Protein AF-A0A1D6K096-F1 (afdb_monomer)

Mean predicted aligned error: 4.84 Å

Secondary structure (DSSP, 8-state):
--SSS-SS--SSHHHHHHHHHHHH----TTTSTTGGGSTT--TTS--PPPPPHHHHSTT--HHHHHHHHT-----

Solvent-accessible surface area (backbone atoms only — not comparable to full-atom values): 4871 Å² total; per-residue (Å²): 121,91,76,84,59,73,92,60,81,49,92,45,75,68,49,30,51,49,45,47,21,54,43,68,20,44,81,42,66,86,83,35,71,64,50,80,73,38,93,84,48,56,92,84,56,79,84,37,64,56,53,65,60,63,78,76,41,70,86,53,52,70,73,56,49,50,62,67,66,64,71,67,83,77,129

Radius of gyration: 13.65 Å; Cα contacts (8 Å, |Δi|>4): 60; chains: 1; bounding box: 31×29×33 Å

Sequence (75 aa):
MVNQKPLFPGDSEIDELFKIFRMLGTPNEQSWPGVSCLPDFKTAFPRWQSQDLATIVPNLEPAGLDLLSVSQMDC

pLDDT: mean 88.51, std 13.17, range [37.56, 97.25]

Organism: Zea mays (NCBI:txid4577)

Nearest PDB structures (foldseek):
  6yl1-assembly1_A  TM=9.798E-01  e=3.239E-09  Homo sapiens
  3f5x-assembly1_A-3  TM=9.829E-01  e=4.005E-09  Homo sapiens
  3unk-assembly1_A  TM=9.791E-01  e=4.005E-09  Homo sapiens
  1wcc-assembly1_A  TM=9.817E-01  e=5.315E-09  Homo sapiens
  2wip-assembly1_A  TM=9.799E-01  e=6.573E-09  Homo sapiens

Structure (mmCIF, N/CA/C/O backbone):
data_AF-A0A1D6K096-F1
#
_entry.id   AF-A0A1D6K096-F1
#
loop_
_atom_site.group_PDB
_atom_site.id
_atom_site.type_symbol
_atom_site.label_atom_id
_atom_site.label_alt_id
_atom_site.label_comp_id
_atom_site.label_asym_id
_atom_site.label_entity_id
_atom_site.label_seq_id
_atom_site.pdbx_PDB_ins_code
_atom_site.Cartn_x
_a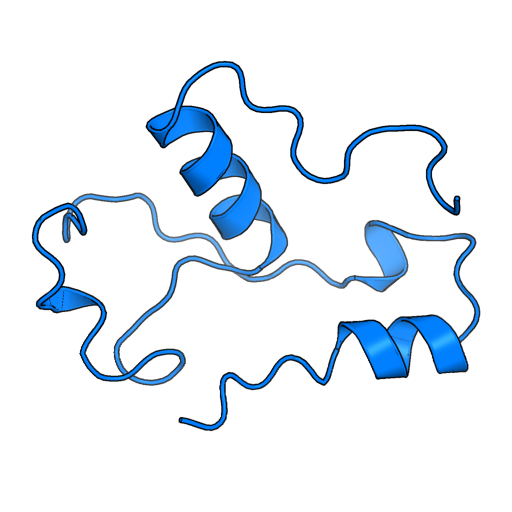tom_site.Cartn_y
_atom_site.Cartn_z
_atom_site.occupancy
_atom_site.B_iso_or_equiv
_atom_site.auth_seq_id
_atom_site.auth_comp_id
_atom_site.auth_asym_id
_atom_site.auth_atom_id
_atom_site.pdbx_PDB_model_num
ATOM 1 N N . MET A 1 1 ? -20.442 2.305 6.108 1.00 71.06 1 MET A N 1
ATOM 2 C CA . MET A 1 1 ? -19.008 2.121 5.771 1.00 71.06 1 MET A CA 1
ATOM 3 C C . MET A 1 1 ? -18.163 2.768 6.863 1.00 71.06 1 MET A C 1
ATOM 5 O O . MET A 1 1 ? -18.576 3.808 7.361 1.00 71.06 1 MET A O 1
ATOM 9 N N . VAL A 1 2 ? -17.028 2.165 7.239 1.00 87.44 2 VAL A N 1
ATOM 10 C CA . VAL A 1 2 ? -16.243 2.529 8.442 1.00 87.44 2 VAL A CA 1
ATOM 11 C C . VAL A 1 2 ? -15.597 3.912 8.323 1.00 87.44 2 VAL A C 1
ATOM 13 O O . VAL A 1 2 ? -15.896 4.807 9.103 1.00 87.44 2 VAL A O 1
ATOM 16 N N . ASN A 1 3 ? -14.762 4.112 7.300 1.00 88.31 3 ASN A N 1
ATOM 17 C CA . ASN A 1 3 ? -13.965 5.334 7.151 1.00 88.31 3 ASN A CA 1
ATOM 18 C C . ASN A 1 3 ? -14.685 6.472 6.416 1.00 88.31 3 ASN A C 1
ATOM 20 O O . ASN A 1 3 ? -14.134 7.565 6.324 1.00 88.31 3 ASN A O 1
ATOM 24 N N . GLN A 1 4 ? -15.880 6.222 5.863 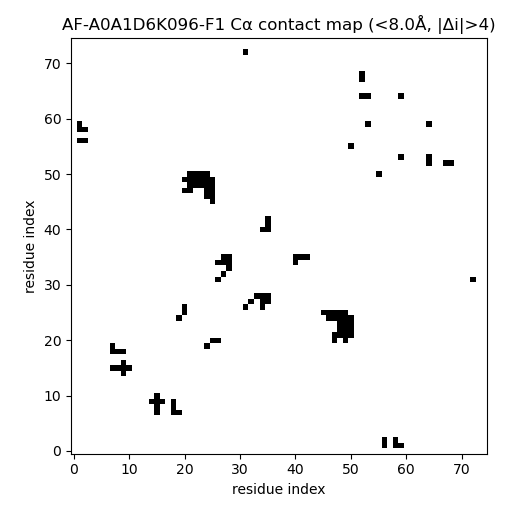1.00 91.94 4 GLN A N 1
ATOM 25 C CA . GLN A 1 4 ? -16.649 7.183 5.045 1.00 91.94 4 GLN A CA 1
ATOM 26 C C . GLN A 1 4 ? -15.876 7.752 3.831 1.00 91.94 4 GLN A C 1
ATOM 28 O O . GLN A 1 4 ? -16.327 8.693 3.188 1.00 91.94 4 GLN A O 1
ATOM 33 N N . LYS A 1 5 ? -14.718 7.172 3.499 1.00 90.94 5 LYS A N 1
ATOM 34 C CA . LYS A 1 5 ? -13.848 7.533 2.377 1.00 90.94 5 LYS A CA 1
ATOM 35 C C . LYS A 1 5 ? -13.252 6.264 1.757 1.00 90.94 5 LYS A C 1
ATOM 37 O O . LYS A 1 5 ? -13.155 5.256 2.467 1.00 90.94 5 LYS A O 1
ATOM 42 N N . PRO A 1 6 ? -12.844 6.298 0.476 1.00 92.00 6 PRO A N 1
ATOM 43 C CA . PRO A 1 6 ? -12.137 5.186 -0.148 1.00 92.00 6 PRO A CA 1
ATOM 44 C C . PRO A 1 6 ? -10.861 4.842 0.626 1.00 92.00 6 PRO A C 1
ATOM 46 O O . PRO A 1 6 ? -10.165 5.735 1.115 1.00 92.00 6 PRO A O 1
ATOM 49 N N . LEU A 1 7 ? -10.563 3.548 0.735 1.00 91.06 7 LEU A N 1
ATOM 50 C CA . LEU A 1 7 ? -9.355 3.061 1.403 1.00 91.06 7 LEU A CA 1
ATOM 51 C C . LEU A 1 7 ? -8.102 3.336 0.556 1.00 91.06 7 LEU A C 1
ATOM 53 O O . LEU A 1 7 ? -7.057 3.710 1.084 1.00 91.06 7 LEU A O 1
ATOM 57 N N . PHE A 1 8 ? -8.266 3.242 -0.762 1.00 94.56 8 PHE A N 1
ATOM 58 C CA . PHE A 1 8 ? -7.249 3.484 -1.774 1.00 94.56 8 PHE A CA 1
ATOM 59 C C . PHE A 1 8 ? -7.835 4.466 -2.802 1.00 94.56 8 PHE A C 1
ATOM 61 O O . PHE A 1 8 ? -8.626 4.084 -3.654 1.00 94.56 8 PHE A O 1
ATOM 68 N N . PRO A 1 9 ? -7.618 5.780 -2.630 1.00 94.56 9 PRO A N 1
ATOM 69 C CA . PRO A 1 9 ? -8.169 6.781 -3.540 1.00 94.56 9 PRO A CA 1
ATOM 70 C C . PRO A 1 9 ? -7.173 7.113 -4.661 1.00 94.56 9 PRO A C 1
ATOM 72 O O . PRO A 1 9 ? -6.654 8.229 -4.678 1.00 94.56 9 PRO A O 1
ATOM 75 N N . GLY A 1 10 ? -6.817 6.158 -5.520 1.00 95.81 10 GLY A N 1
ATOM 76 C CA . GLY A 1 10 ? -5.853 6.329 -6.610 1.00 95.81 10 GLY A CA 1
ATOM 77 C C . GLY A 1 10 ? -6.353 7.179 -7.776 1.00 95.81 10 GLY A C 1
ATOM 78 O O . GLY A 1 10 ? -7.546 7.211 -8.071 1.00 95.81 10 GLY A O 1
ATOM 79 N N . ASP A 1 11 ? -5.433 7.878 -8.439 1.00 95.94 11 ASP A N 1
ATOM 80 C CA . ASP A 1 11 ? -5.706 8.684 -9.642 1.00 95.94 11 ASP A CA 1
ATOM 81 C C . ASP A 1 11 ? -5.228 8.026 -10.953 1.00 95.94 11 ASP A C 1
ATOM 83 O O . ASP A 1 11 ? -5.540 8.495 -12.050 1.00 95.94 11 ASP A O 1
ATOM 87 N N . SER A 1 12 ? -4.493 6.919 -10.837 1.00 97.25 12 SER A N 1
ATOM 88 C CA . SER A 1 12 ? -3.960 6.094 -11.920 1.00 97.25 12 SER A CA 1
ATOM 89 C C . SER A 1 12 ? -3.697 4.673 -11.415 1.00 97.25 12 SER A C 1
ATOM 91 O O . SER A 1 12 ? -3.638 4.442 -10.208 1.00 97.25 12 SER A O 1
ATOM 93 N N . GLU A 1 13 ? -3.490 3.717 -12.322 1.00 95.69 13 GL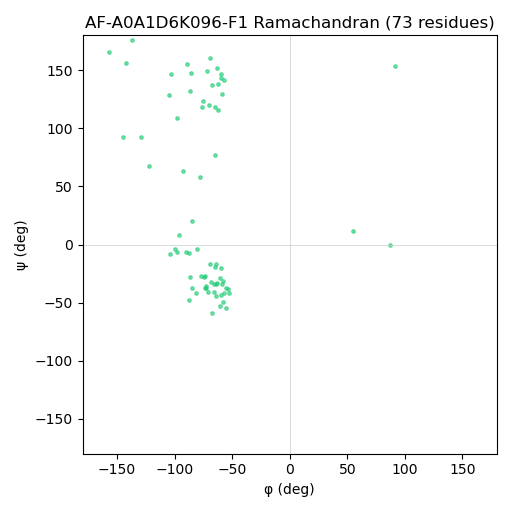U A N 1
ATOM 94 C CA . GLU A 1 13 ? -3.205 2.318 -11.957 1.00 95.69 13 GLU A CA 1
ATOM 95 C C . GLU A 1 13 ? -1.971 2.187 -11.051 1.00 95.69 13 GLU A C 1
ATOM 97 O O . GLU A 1 13 ? -1.988 1.447 -10.068 1.00 95.69 13 GLU A O 1
ATOM 102 N N . ILE A 1 14 ? -0.905 2.941 -11.344 1.00 95.56 14 ILE A N 1
ATOM 103 C CA . ILE A 1 14 ? 0.332 2.886 -10.559 1.00 95.56 14 ILE A CA 1
ATOM 104 C C . ILE A 1 14 ? 0.178 3.547 -9.185 1.00 95.56 14 ILE A C 1
ATOM 106 O O . ILE A 1 14 ? 0.725 3.055 -8.199 1.00 95.56 14 ILE A O 1
ATOM 110 N N . ASP A 1 15 ? -0.577 4.641 -9.102 1.00 96.38 15 ASP A N 1
ATOM 111 C CA . ASP A 1 15 ? -0.836 5.333 -7.841 1.00 96.38 15 ASP A CA 1
ATOM 112 C C . ASP A 1 15 ? -1.766 4.516 -6.932 1.00 96.38 15 ASP A C 1
ATOM 114 O O . ASP A 1 15 ? -1.497 4.380 -5.737 1.00 96.38 15 ASP A O 1
ATOM 118 N N . GLU A 1 16 ? -2.796 3.887 -7.502 1.00 97.19 16 GLU A N 1
ATOM 119 C CA . GLU A 1 16 ? -3.657 2.926 -6.805 1.00 97.19 16 GLU A CA 1
ATOM 120 C C . GLU A 1 16 ? -2.825 1.764 -6.240 1.00 97.19 16 GLU A C 1
ATOM 122 O O . GLU A 1 16 ? -2.873 1.481 -5.039 1.00 97.19 16 GLU A O 1
ATOM 127 N N . LEU A 1 17 ? -1.964 1.160 -7.068 1.00 96.38 17 LEU A N 1
ATOM 128 C CA . LEU A 1 17 ? -1.075 0.075 -6.651 1.00 96.38 17 LEU A CA 1
ATOM 129 C C . LEU A 1 17 ? -0.129 0.508 -5.520 1.00 96.38 17 LEU A C 1
ATOM 131 O O . LEU A 1 17 ? 0.058 -0.211 -4.537 1.00 96.38 17 LEU A O 1
ATOM 135 N N . PHE A 1 18 ? 0.450 1.706 -5.614 1.00 95.94 18 PHE A N 1
ATOM 136 C CA . PHE A 1 18 ? 1.323 2.235 -4.567 1.00 95.94 18 PHE A CA 1
ATOM 137 C C . PHE A 1 18 ? 0.566 2.563 -3.278 1.00 95.94 18 PHE A C 1
ATOM 139 O O . PHE A 1 18 ? 1.130 2.398 -2.195 1.00 95.94 18 PHE A O 1
ATOM 146 N N . LYS A 1 19 ? -0.701 2.984 -3.347 1.00 95.75 19 LYS A N 1
ATOM 147 C CA . LYS A 1 19 ? -1.555 3.174 -2.163 1.00 95.75 19 LYS A CA 1
ATOM 148 C C . LYS A 1 19 ? -1.845 1.850 -1.465 1.00 95.75 19 LYS A C 1
ATOM 150 O O . LYS A 1 19 ? -1.746 1.796 -0.238 1.00 95.75 19 LYS A O 1
ATOM 155 N N . ILE A 1 20 ? -2.094 0.789 -2.232 1.00 95.06 20 ILE A N 1
ATOM 156 C CA . ILE A 1 20 ? -2.227 -0.572 -1.700 1.00 95.06 20 ILE A CA 1
ATOM 157 C C . ILE A 1 20 ? -0.925 -0.994 -1.010 1.00 95.06 20 ILE A C 1
ATOM 159 O O . ILE A 1 20 ? -0.946 -1.329 0.174 1.00 95.06 20 ILE A O 1
ATOM 163 N N . PHE A 1 21 ? 0.224 -0.898 -1.687 1.00 95.25 21 PHE A N 1
ATOM 164 C CA . PHE A 1 21 ? 1.508 -1.323 -1.113 1.00 95.25 21 PHE A CA 1
ATOM 165 C C . PHE A 1 21 ? 1.933 -0.502 0.104 1.00 95.25 21 PHE A C 1
ATOM 167 O O . PHE A 1 21 ? 2.524 -1.036 1.035 1.00 95.25 21 PHE A O 1
ATOM 174 N N . ARG A 1 22 ? 1.624 0.796 0.149 1.00 94.25 22 ARG A N 1
ATOM 175 C CA . ARG A 1 22 ? 1.905 1.621 1.331 1.00 94.25 22 ARG A CA 1
ATOM 176 C C . ARG A 1 22 ? 1.133 1.166 2.558 1.00 94.25 22 ARG A C 1
ATOM 178 O O . ARG A 1 22 ? 1.625 1.348 3.666 1.00 94.25 22 ARG A O 1
ATOM 185 N N . MET A 1 23 ? -0.074 0.643 2.373 1.00 92.00 23 MET A N 1
ATOM 186 C CA . MET A 1 23 ? -0.925 0.203 3.473 1.00 92.00 23 MET A CA 1
ATOM 187 C C . MET A 1 23 ? -0.642 -1.248 3.862 1.00 92.00 23 MET A C 1
ATOM 189 O O . MET A 1 23 ? -0.463 -1.532 5.040 1.00 92.00 23 MET A O 1
ATOM 193 N N . LEU A 1 24 ? -0.569 -2.152 2.884 1.00 92.75 24 LEU A N 1
ATOM 194 C CA . LEU A 1 24 ? -0.455 -3.599 3.102 1.00 92.75 24 LEU A CA 1
ATOM 195 C C . LEU A 1 24 ? 0.984 -4.126 3.009 1.00 92.75 24 LEU A C 1
ATOM 197 O O . LEU A 1 24 ? 1.241 -5.284 3.320 1.00 92.75 24 LEU A O 1
ATOM 201 N N . GLY A 1 25 ? 1.931 -3.278 2.618 1.00 93.81 25 GLY A N 1
ATOM 202 C CA . GLY A 1 25 ? 3.307 -3.655 2.317 1.00 93.81 25 GLY A CA 1
ATOM 203 C C . GLY A 1 25 ? 3.504 -3.997 0.838 1.00 93.81 25 GLY A C 1
ATOM 204 O O . GLY A 1 25 ? 2.579 -4.403 0.133 1.00 93.81 25 GLY A O 1
ATOM 205 N N . THR A 1 26 ? 4.732 -3.824 0.347 1.00 95.44 26 THR A N 1
ATOM 206 C CA . THR A 1 26 ? 5.085 -4.261 -1.012 1.00 95.44 26 THR A CA 1
ATOM 207 C C . THR A 1 26 ? 5.248 -5.780 -1.020 1.00 95.44 26 THR A C 1
ATOM 209 O O . THR A 1 26 ? 6.105 -6.281 -0.282 1.00 95.44 26 THR A O 1
ATOM 212 N N . PRO A 1 27 ? 4.513 -6.525 -1.864 1.00 94.06 27 PRO A N 1
ATOM 213 C CA . PRO A 1 27 ? 4.588 -7.976 -1.877 1.00 94.06 27 PRO A CA 1
ATOM 214 C C . PRO A 1 27 ? 5.981 -8.477 -2.281 1.00 94.06 27 PRO A C 1
ATOM 216 O O . PRO A 1 27 ? 6.751 -7.824 -3.002 1.00 94.06 27 PRO A O 1
ATOM 219 N N . ASN A 1 28 ? 6.316 -9.656 -1.778 1.00 92.31 28 ASN A N 1
ATOM 220 C CA . ASN A 1 28 ? 7.530 -10.394 -2.091 1.00 92.31 28 ASN A CA 1
ATOM 221 C C . ASN A 1 28 ? 7.182 -11.875 -2.287 1.00 92.31 28 ASN A C 1
ATOM 223 O O . ASN A 1 28 ? 6.041 -12.273 -2.091 1.00 92.31 28 ASN A O 1
ATOM 227 N N . GLU A 1 29 ? 8.162 -12.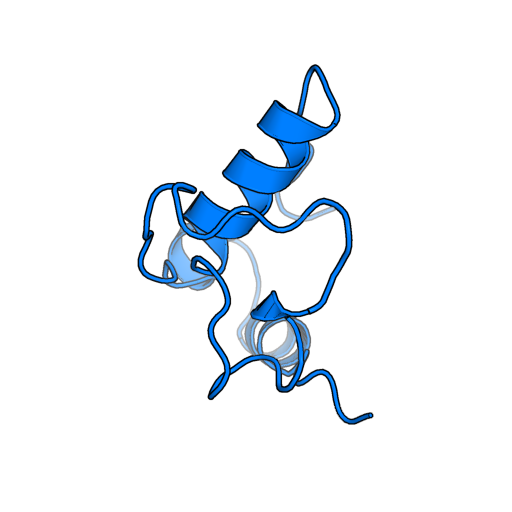695 -2.656 1.00 92.12 29 GLU A N 1
ATOM 228 C CA . GLU A 1 29 ? 7.941 -14.125 -2.918 1.00 92.12 29 GLU A CA 1
ATOM 229 C C . GLU A 1 29 ? 7.495 -14.918 -1.680 1.00 92.12 29 GLU A C 1
ATOM 231 O O . GLU A 1 29 ? 6.991 -16.028 -1.810 1.00 92.12 29 GLU A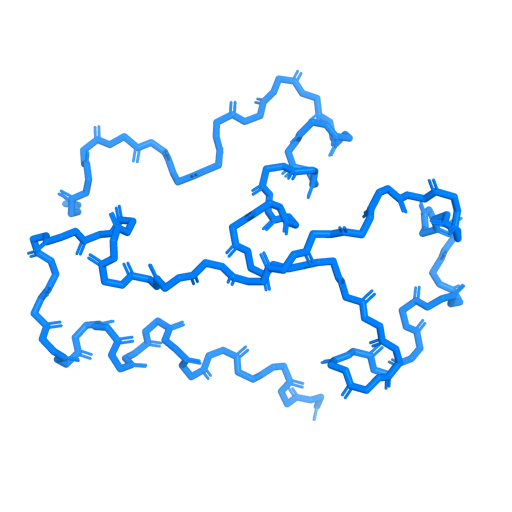 O 1
ATOM 236 N N . GLN A 1 30 ? 7.678 -14.367 -0.477 1.0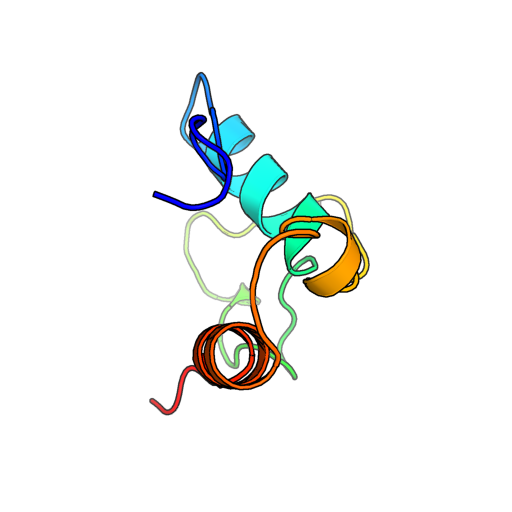0 91.06 30 GLN A N 1
ATOM 237 C CA . GLN A 1 30 ? 7.203 -14.979 0.759 1.00 91.06 30 GLN A CA 1
ATOM 238 C C . GLN A 1 30 ? 5.717 -14.690 0.999 1.00 91.06 30 GLN A C 1
ATOM 240 O O . GLN A 1 30 ? 4.994 -15.587 1.417 1.00 91.06 30 GLN A O 1
ATOM 245 N N . SER A 1 31 ? 5.261 -13.456 0.753 1.00 89.31 31 SER A N 1
ATOM 246 C CA . SER A 1 31 ? 3.863 -13.054 0.953 1.00 89.31 31 SER A CA 1
ATOM 247 C C . SER A 1 31 ? 2.965 -13.336 -0.252 1.00 89.31 31 SER A C 1
ATOM 249 O O . SER A 1 31 ? 1.772 -13.555 -0.079 1.00 89.31 31 SER A O 1
ATOM 251 N N . TRP A 1 32 ? 3.530 -13.341 -1.459 1.00 91.81 32 TRP A N 1
ATOM 252 C CA . TRP A 1 32 ? 2.854 -13.675 -2.708 1.00 91.81 32 TRP A CA 1
ATOM 253 C C . TRP A 1 32 ? 3.833 -14.401 -3.650 1.00 91.81 32 TRP A C 1
ATOM 255 O O . TRP A 1 32 ? 4.555 -13.762 -4.424 1.00 91.81 32 TRP A O 1
ATOM 265 N N . PRO A 1 33 ? 3.866 -15.745 -3.613 1.00 94.00 33 PRO A N 1
ATOM 266 C CA . PRO A 1 33 ? 4.703 -16.537 -4.509 1.00 94.00 33 PRO A CA 1
ATOM 267 C C . PRO A 1 33 ? 4.378 -16.270 -5.986 1.00 94.00 33 PRO A C 1
ATOM 269 O O . PRO A 1 33 ? 3.220 -16.321 -6.400 1.00 94.00 33 PRO A O 1
ATOM 272 N N . GLY A 1 34 ? 5.402 -15.992 -6.792 1.00 93.81 34 GLY A N 1
ATOM 273 C CA . GLY A 1 34 ? 5.292 -15.679 -8.217 1.00 93.81 34 GLY A CA 1
ATOM 274 C C . GLY A 1 34 ? 5.038 -14.204 -8.539 1.00 93.81 34 GLY A C 1
ATOM 275 O O . GLY A 1 34 ? 4.974 -13.857 -9.720 1.00 93.81 34 GLY A O 1
ATOM 276 N N . VAL A 1 35 ? 4.932 -13.319 -7.538 1.00 94.31 35 VAL A N 1
ATOM 277 C CA . VAL A 1 35 ? 4.671 -11.887 -7.765 1.00 94.31 35 VAL A CA 1
ATOM 278 C C . VAL A 1 35 ? 5.743 -11.226 -8.636 1.00 94.31 35 VAL A C 1
ATOM 280 O O . VAL A 1 35 ? 5.423 -10.374 -9.463 1.00 94.31 35 VAL A O 1
ATOM 283 N N . SER A 1 36 ? 7.008 -11.650 -8.526 1.00 92.38 36 SER A N 1
ATOM 284 C CA . SER A 1 36 ? 8.105 -11.117 -9.346 1.00 92.38 36 SER A CA 1
ATOM 285 C C . SER A 1 36 ? 8.032 -11.502 -10.826 1.00 92.38 36 SER A C 1
ATOM 287 O O . SER A 1 36 ? 8.674 -10.853 -11.651 1.00 92.38 36 SER A O 1
ATOM 289 N N . CYS A 1 37 ? 7.239 -12.520 -11.165 1.00 94.06 37 CYS A N 1
ATOM 290 C CA . CYS A 1 37 ? 7.036 -12.993 -12.533 1.00 94.06 37 CYS A CA 1
ATOM 291 C C . CYS A 1 37 ? 5.870 -12.290 -13.243 1.00 94.06 37 CYS A C 1
ATOM 293 O O . CYS A 1 37 ? 5.659 -12.523 -14.435 1.00 94.06 37 CYS A O 1
ATOM 295 N N . LEU A 1 38 ? 5.093 -11.457 -12.540 1.00 94.62 38 LEU A N 1
ATOM 296 C CA . LEU A 1 38 ? 3.975 -10.738 -13.144 1.00 94.62 38 LEU A CA 1
ATOM 297 C C . LEU A 1 38 ? 4.490 -9.688 -14.151 1.00 94.62 38 LEU A C 1
ATOM 299 O O . LEU A 1 38 ? 5.434 -8.964 -13.831 1.00 94.62 38 LEU A O 1
ATOM 303 N N . PRO A 1 39 ? 3.862 -9.540 -15.337 1.00 93.81 39 PRO A N 1
ATOM 304 C CA . PRO A 1 39 ? 4.357 -8.665 -16.412 1.00 93.81 39 PRO A CA 1
ATOM 305 C C . PRO A 1 39 ? 4.626 -7.212 -15.980 1.00 93.81 39 PRO A C 1
ATOM 3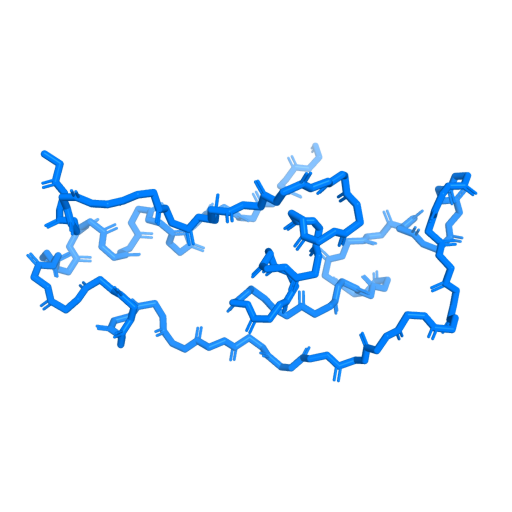07 O O . PRO A 1 39 ? 5.620 -6.585 -16.376 1.00 93.81 39 PRO A O 1
ATOM 310 N N . ASP A 1 40 ? 3.756 -6.689 -15.118 1.00 93.50 40 ASP A N 1
ATOM 311 C CA . ASP A 1 40 ? 3.785 -5.297 -14.672 1.00 93.50 40 ASP A CA 1
ATOM 312 C C . ASP A 1 40 ? 4.440 -5.110 -13.305 1.00 93.50 40 ASP A C 1
ATOM 314 O O . ASP A 1 40 ? 4.677 -3.976 -12.884 1.00 93.50 40 ASP A O 1
ATOM 318 N N . PHE A 1 41 ? 4.831 -6.197 -12.635 1.00 93.25 41 PHE A N 1
ATOM 319 C CA . PHE A 1 41 ? 5.588 -6.089 -11.400 1.00 93.25 41 PHE A CA 1
ATOM 320 C C . PHE A 1 41 ? 7.040 -5.733 -11.705 1.00 93.25 41 PHE A C 1
ATOM 322 O O . PHE A 1 41 ? 7.767 -6.465 -12.377 1.00 93.25 41 PHE A O 1
ATOM 329 N N . LYS A 1 42 ? 7.489 -4.578 -11.211 1.00 92.88 42 LYS A N 1
ATOM 330 C CA . LYS A 1 42 ? 8.870 -4.128 -11.391 1.00 92.88 42 LYS A CA 1
ATOM 331 C C . LYS A 1 42 ? 9.635 -4.315 -10.091 1.00 92.88 42 LYS A C 1
ATOM 333 O O . LYS A 1 42 ? 9.245 -3.810 -9.044 1.00 92.88 42 LYS A O 1
ATOM 338 N N . THR A 1 43 ? 10.795 -4.962 -10.170 1.00 87.88 43 THR A N 1
ATOM 339 C CA . THR A 1 43 ? 11.713 -5.123 -9.027 1.00 87.88 43 THR A CA 1
ATOM 340 C C . THR A 1 43 ? 12.201 -3.788 -8.457 1.00 87.88 43 THR A C 1
ATOM 342 O O . THR A 1 43 ? 12.609 -3.734 -7.299 1.00 87.88 43 THR A O 1
ATOM 345 N N . ALA A 1 44 ? 12.118 -2.717 -9.254 1.00 91.19 44 ALA A N 1
ATOM 346 C CA . ALA A 1 44 ? 12.431 -1.344 -8.873 1.00 91.19 44 ALA A CA 1
ATOM 347 C C . ALA A 1 44 ? 11.305 -0.624 -8.102 1.00 91.19 44 ALA A C 1
ATOM 349 O O . ALA A 1 44 ? 11.501 0.523 -7.700 1.00 91.19 44 ALA A O 1
ATOM 350 N N . PHE A 1 45 ? 10.133 -1.242 -7.899 1.00 94.00 45 PHE A N 1
ATOM 351 C CA . PHE A 1 45 ? 9.087 -0.634 -7.077 1.00 94.00 45 PHE A CA 1
ATOM 352 C C . PHE A 1 45 ? 9.580 -0.385 -5.645 1.00 94.00 45 PHE A C 1
ATOM 354 O O . PHE A 1 45 ? 10.326 -1.208 -5.098 1.00 94.00 45 PHE A O 1
ATOM 361 N N . PRO A 1 46 ? 9.163 0.726 -5.005 1.00 95.12 46 PRO A N 1
ATOM 362 C CA . PRO A 1 46 ? 9.550 0.987 -3.629 1.00 95.12 46 PRO A CA 1
ATOM 363 C C . PRO A 1 46 ? 9.075 -0.131 -2.698 1.00 95.12 46 PRO A C 1
ATOM 365 O O . PRO A 1 46 ? 8.020 -0.739 -2.896 1.00 95.12 46 P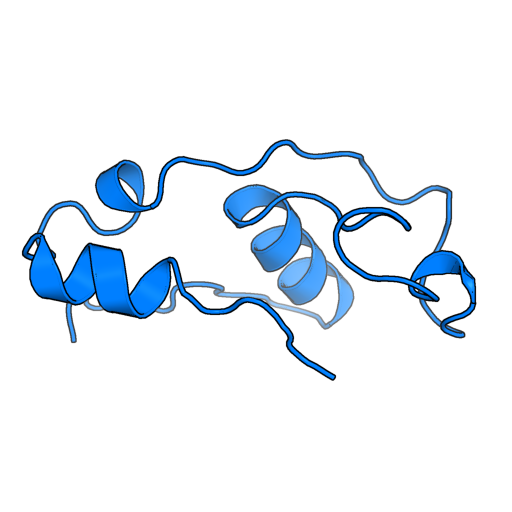RO A O 1
ATOM 368 N N . ARG A 1 47 ? 9.871 -0.407 -1.664 1.00 94.69 47 ARG A N 1
ATOM 369 C CA . ARG A 1 47 ? 9.570 -1.413 -0.644 1.00 94.69 47 ARG A CA 1
ATOM 370 C C . ARG A 1 47 ? 8.960 -0.727 0.575 1.00 94.69 47 ARG A C 1
ATOM 372 O O . ARG A 1 47 ? 9.662 -0.025 1.298 1.00 94.69 47 ARG A O 1
ATOM 379 N N . TRP A 1 48 ? 7.665 -0.931 0.790 1.00 95.81 48 TRP A N 1
ATOM 380 C CA . TRP A 1 48 ? 6.935 -0.471 1.967 1.00 95.81 48 TRP A CA 1
ATOM 381 C C . TRP A 1 48 ? 6.683 -1.625 2.932 1.00 95.81 48 TRP A C 1
ATOM 383 O O . TRP A 1 48 ? 6.488 -2.765 2.513 1.00 95.81 48 TRP A O 1
ATOM 393 N N . GLN A 1 49 ? 6.688 -1.305 4.224 1.00 93.81 49 GLN A N 1
ATOM 394 C CA . GLN A 1 49 ? 6.242 -2.209 5.280 1.00 93.81 49 GLN A CA 1
ATOM 395 C C . GLN A 1 49 ? 4.727 -2.087 5.447 1.00 93.81 49 GLN A C 1
ATOM 397 O O . GLN A 1 49 ? 4.177 -1.001 5.257 1.00 93.81 49 GLN A O 1
ATOM 402 N N . SER A 1 50 ? 4.070 -3.185 5.816 1.00 91.38 50 SER A N 1
ATOM 403 C CA . SER A 1 50 ? 2.645 -3.176 6.147 1.00 91.38 50 SER A CA 1
ATOM 404 C C . SER A 1 50 ? 2.375 -2.275 7.351 1.00 91.38 50 SER A C 1
ATOM 406 O O . SER A 1 50 ? 3.115 -2.308 8.337 1.00 91.38 50 SER A O 1
ATOM 408 N N . GLN A 1 51 ? 1.302 -1.497 7.283 1.00 90.94 51 GLN A N 1
ATOM 409 C CA . GLN A 1 51 ? 0.795 -0.724 8.410 1.00 90.94 51 GLN A CA 1
ATOM 410 C C . GLN A 1 51 ? -0.195 -1.561 9.221 1.00 90.94 51 GLN A C 1
ATOM 412 O O . GLN A 1 51 ? -0.834 -2.474 8.701 1.00 90.94 51 GLN A O 1
ATOM 417 N N . ASP A 1 52 ? -0.345 -1.229 10.499 1.00 91.19 52 ASP A N 1
ATOM 418 C CA . ASP A 1 52 ? -1.367 -1.838 11.346 1.00 91.19 52 ASP A CA 1
ATOM 419 C C . ASP A 1 52 ? -2.762 -1.356 10.915 1.00 91.19 52 ASP A C 1
ATOM 421 O O . ASP A 1 52 ? -3.057 -0.158 10.957 1.00 91.19 52 ASP A O 1
ATOM 425 N N . LEU A 1 53 ? -3.635 -2.285 10.520 1.00 89.25 53 LEU A N 1
ATOM 426 C CA . LEU A 1 53 ? -5.000 -1.990 10.082 1.00 89.25 53 LEU A CA 1
ATOM 427 C C . LEU A 1 53 ? -5.814 -1.258 11.152 1.00 89.25 53 LEU A C 1
ATOM 429 O O . LEU A 1 53 ? -6.626 -0.402 10.797 1.00 89.25 53 LEU A O 1
ATOM 433 N N . ALA A 1 54 ? -5.557 -1.500 12.441 1.00 90.56 54 ALA A N 1
ATOM 434 C CA . ALA A 1 54 ? -6.229 -0.781 13.523 1.00 90.56 54 ALA A CA 1
ATOM 435 C C . ALA A 1 54 ? -5.969 0.735 13.459 1.00 90.56 54 ALA A C 1
ATOM 437 O O . ALA A 1 54 ? -6.828 1.533 13.830 1.00 90.56 54 ALA A O 1
ATOM 438 N N . THR A 1 55 ? -4.819 1.155 12.918 1.00 90.44 55 THR A N 1
ATOM 439 C CA . THR A 1 55 ? -4.501 2.579 12.714 1.00 90.44 55 THR A CA 1
ATOM 440 C C . THR A 1 55 ? -5.220 3.179 11.503 1.00 90.44 55 THR A C 1
ATOM 442 O O . THR A 1 55 ? -5.510 4.375 11.479 1.00 90.44 55 THR A O 1
ATOM 445 N N . ILE A 1 56 ? -5.542 2.354 10.504 1.00 89.38 56 ILE A N 1
ATOM 446 C CA . ILE A 1 56 ? -6.179 2.776 9.253 1.00 89.38 56 ILE A CA 1
ATOM 447 C C . ILE A 1 56 ? -7.702 2.846 9.392 1.00 89.38 56 ILE A C 1
ATOM 449 O O . ILE A 1 56 ? -8.341 3.737 8.826 1.00 89.38 56 ILE A O 1
ATOM 453 N N . VAL A 1 57 ? -8.293 1.915 10.139 1.00 91.62 57 VAL A N 1
ATOM 454 C CA . VAL A 1 57 ? -9.735 1.822 10.402 1.00 91.62 57 VAL A CA 1
ATOM 455 C C . VAL A 1 57 ? -10.000 1.867 11.916 1.00 91.62 57 VAL A C 1
ATOM 457 O O . VAL A 1 57 ? -10.469 0.889 12.493 1.00 91.62 57 VAL A O 1
ATOM 460 N N . PRO A 1 58 ? -9.749 3.009 12.587 1.00 89.94 58 PRO A N 1
ATOM 461 C CA . PRO A 1 58 ? -9.761 3.101 14.055 1.00 89.94 58 PRO A CA 1
ATOM 462 C C . PRO A 1 58 ? -11.134 2.861 14.695 1.00 89.94 58 PRO A C 1
ATOM 464 O O . PRO A 1 58 ? -11.221 2.562 15.881 1.00 89.94 58 PRO A O 1
ATOM 467 N N . ASN A 1 59 ? -12.211 2.997 13.919 1.00 91.44 59 ASN A N 1
ATOM 468 C CA . ASN A 1 59 ? -13.584 2.787 14.381 1.00 91.44 59 ASN A CA 1
ATOM 469 C C . ASN A 1 59 ? -14.105 1.376 14.073 1.00 91.44 59 ASN A C 1
ATOM 471 O O . ASN A 1 59 ? -15.305 1.130 14.200 1.00 91.44 59 ASN A O 1
ATOM 475 N N . LEU A 1 60 ? -13.244 0.476 13.592 1.00 91.31 60 LEU A N 1
ATOM 476 C CA . LEU A 1 60 ? -13.620 -0.903 13.322 1.00 91.31 60 LEU A CA 1
ATOM 477 C C . LEU A 1 60 ? -13.457 -1.747 14.582 1.00 91.31 60 LEU A C 1
ATOM 479 O O . LEU A 1 60 ? -12.434 -1.694 15.260 1.00 91.31 60 LEU A O 1
ATOM 483 N N . GLU A 1 61 ? -14.480 -2.534 14.890 1.00 92.06 61 GLU A N 1
ATOM 484 C CA . GLU A 1 61 ? -14.438 -3.452 16.020 1.00 92.06 61 GLU A CA 1
ATOM 485 C C . GLU A 1 61 ? -13.449 -4.610 15.782 1.00 92.06 61 GLU A C 1
ATOM 487 O O . GLU A 1 61 ? -13.135 -4.925 14.629 1.00 92.06 61 GLU A O 1
ATOM 492 N N . PRO A 1 62 ? -12.992 -5.301 16.843 1.00 90.62 62 PRO A N 1
ATOM 493 C CA . PRO A 1 62 ? -12.001 -6.370 16.723 1.00 90.62 62 PRO A CA 1
ATOM 494 C C .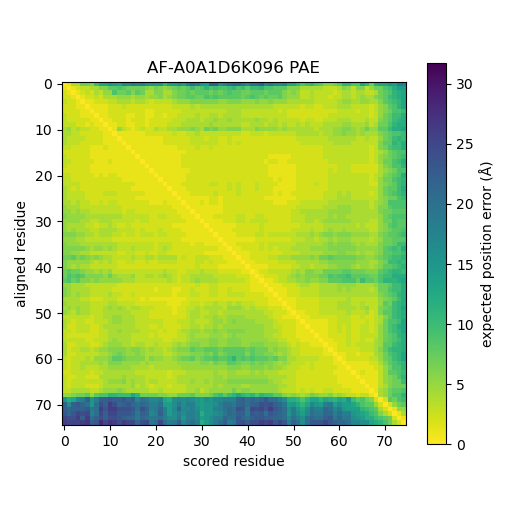 PRO A 1 62 ? -12.390 -7.485 15.747 1.00 90.62 62 PRO A C 1
ATOM 496 O O . PRO A 1 62 ? -11.538 -7.955 15.006 1.00 90.62 62 PRO A O 1
ATOM 499 N N . ALA A 1 63 ? -13.669 -7.869 15.690 1.00 90.62 63 ALA A N 1
ATOM 500 C CA . ALA A 1 63 ? -14.149 -8.878 14.742 1.00 90.62 63 ALA A CA 1
ATOM 501 C C . ALA A 1 63 ? -14.041 -8.410 13.279 1.00 90.62 63 ALA A C 1
ATOM 503 O O . ALA A 1 63 ? -13.757 -9.201 12.385 1.00 90.62 63 ALA A O 1
ATOM 504 N N . GLY A 1 64 ? -14.231 -7.112 13.027 1.00 90.75 64 GLY A N 1
ATOM 505 C CA . GLY A 1 64 ? -14.031 -6.531 11.704 1.00 90.75 64 GLY A CA 1
ATOM 506 C C . GLY A 1 64 ? -12.551 -6.411 11.337 1.00 90.75 64 GLY A C 1
ATOM 507 O O . GLY A 1 64 ? -12.191 -6.630 10.184 1.00 90.75 64 GLY A O 1
ATOM 508 N N . LEU A 1 65 ? -11.690 -6.084 12.307 1.00 90.69 65 LEU A N 1
ATOM 509 C CA . LEU A 1 65 ? -10.237 -6.070 12.110 1.00 90.69 65 LEU A CA 1
ATOM 510 C C . LEU A 1 65 ? -9.706 -7.469 11.798 1.00 90.69 65 LEU A C 1
ATOM 512 O O . LEU A 1 65 ? -8.933 -7.616 10.856 1.00 90.69 65 LEU A O 1
ATOM 516 N N . ASP A 1 66 ? -10.165 -8.475 12.543 1.00 89.88 66 ASP A N 1
ATOM 517 C CA . ASP A 1 66 ? -9.869 -9.883 12.292 1.00 89.88 66 ASP A CA 1
ATOM 518 C C . ASP A 1 66 ? -10.258 -10.251 10.860 1.00 89.88 66 ASP A C 1
ATOM 520 O O . ASP A 1 66 ? -9.383 -10.603 10.074 1.00 89.88 66 ASP A O 1
ATOM 524 N N . LEU A 1 67 ? -11.511 -9.999 10.464 1.00 90.88 67 LEU A N 1
ATOM 525 C CA . LEU A 1 67 ? -12.000 -10.257 9.107 1.00 90.88 67 LEU A CA 1
ATOM 526 C C . LEU A 1 67 ? -11.133 -9.613 8.009 1.00 90.88 67 LEU A C 1
ATOM 528 O O . LEU A 1 67 ? -10.874 -10.244 6.986 1.00 90.88 67 LEU A O 1
ATOM 532 N N . LEU A 1 68 ? -10.682 -8.369 8.200 1.00 87.00 68 LEU A N 1
ATOM 533 C CA . LEU A 1 68 ? -9.810 -7.685 7.234 1.00 87.00 68 LEU A CA 1
ATOM 534 C C . LEU A 1 68 ? -8.371 -8.215 7.247 1.00 87.00 68 LEU A C 1
ATOM 536 O O . LEU A 1 68 ? -7.686 -8.128 6.230 1.00 87.00 68 LEU A O 1
ATOM 540 N N . SER A 1 69 ? -7.910 -8.759 8.374 1.00 78.62 69 SER A N 1
ATOM 541 C CA . SER A 1 69 ? -6.568 -9.327 8.504 1.00 78.62 69 SER A CA 1
ATOM 542 C C . SER A 1 69 ? -6.420 -10.685 7.807 1.00 78.62 69 SER A C 1
ATOM 544 O O . SER A 1 69 ? -5.329 -10.993 7.330 1.00 78.62 69 SER A O 1
ATOM 546 N N . VAL A 1 70 ? -7.502 -11.469 7.669 1.00 58.66 70 VAL A N 1
ATOM 547 C CA . VAL A 1 70 ? -7.455 -12.842 7.116 1.00 58.66 70 VAL A CA 1
ATOM 548 C C . VAL A 1 70 ? -7.523 -12.913 5.586 1.00 58.66 70 VAL A C 1
ATOM 550 O O . VAL A 1 70 ? -7.807 -13.966 5.025 1.00 58.66 70 VAL A O 1
ATOM 553 N N . SER A 1 71 ? -7.205 -11.840 4.861 1.00 53.12 71 SER A N 1
ATOM 554 C CA . SER A 1 71 ? -6.935 -11.969 3.421 1.00 53.12 71 SER A CA 1
ATOM 555 C C . SER A 1 71 ? -5.528 -12.532 3.194 1.00 53.12 71 SER A C 1
ATOM 557 O O . SER A 1 71 ? -4.691 -11.904 2.548 1.00 53.12 71 SER A O 1
ATOM 559 N N . GLN A 1 72 ? -5.248 -13.721 3.741 1.00 43.81 72 GLN A N 1
ATOM 560 C CA . GLN A 1 72 ? -4.254 -14.578 3.113 1.00 43.81 72 GLN A CA 1
ATOM 561 C C . GLN A 1 72 ? -4.837 -14.946 1.753 1.00 43.81 72 GLN A C 1
ATOM 563 O O . GLN A 1 72 ? -5.935 -15.493 1.657 1.00 43.81 72 GLN A O 1
ATOM 568 N N . MET A 1 73 ? -4.133 -14.555 0.695 1.00 45.34 73 MET A N 1
ATOM 569 C CA . MET A 1 73 ? -4.321 -15.128 -0.629 1.00 45.34 73 MET A CA 1
ATOM 570 C C . MET A 1 73 ? -3.911 -16.602 -0.539 1.00 45.34 73 MET A C 1
ATOM 572 O O . MET A 1 73 ? -2.809 -16.974 -0.935 1.00 45.34 73 MET A O 1
ATOM 576 N N . ASP A 1 74 ? -4.780 -17.427 0.039 1.00 37.56 74 ASP A N 1
ATOM 577 C CA . ASP A 1 74 ? -4.785 -18.847 -0.252 1.00 37.56 74 ASP A CA 1
ATOM 578 C C . ASP A 1 74 ? -5.110 -18.962 -1.745 1.00 37.56 74 ASP A C 1
ATOM 580 O O . ASP A 1 74 ? -6.150 -18.492 -2.216 1.00 37.56 74 ASP A O 1
ATOM 584 N N . CYS A 1 75 ? -4.137 -19.477 -2.491 1.00 39.34 75 CYS A N 1
ATOM 585 C CA . CYS A 1 75 ? -4.302 -19.889 -3.878 1.00 39.34 75 CYS A CA 1
ATOM 586 C C . CYS A 1 75 ? -5.286 -21.064 -3.952 1.00 39.34 75 CYS A C 1
ATOM 588 O O . CYS A 1 75 ? -5.143 -21.987 -3.113 1.00 39.34 75 CYS A O 1
#

InterPro domains:
  IPR011009 Protein kinase-like domain superfamily [SSF56112] (1-69)

Foldseek 3Di:
DQPVDDQQPDPDPVSSVVSCCQAAWDDDCVQPNCLCVDPPDDPPDDTHDHDQVCVSRVRDDPVRSVVVVPPRPPD